Protein AF-F7KTZ8-F1 (afdb_monomer_lite)

Sequence (87 aa):
MPFVLRREWYFYALFEVAAMERYKVTEDADRLAPDWLAVRINYKTIKFVYSILDGYSFLKGVRIDGQMAKIGDTICFDDNGLSVERR

Structure (mmCIF, N/CA/C/O backbone):
data_AF-F7KTZ8-F1
#
_entry.id   AF-F7KTZ8-F1
#
loop_
_atom_site.group_PDB
_atom_site.id
_atom_site.type_symbol
_atom_site.label_atom_id
_atom_site.label_alt_id
_atom_site.label_comp_id
_atom_site.label_asym_id
_atom_site.label_entity_id
_atom_site.label_seq_id
_atom_site.pdbx_PDB_ins_code
_atom_site.Cartn_x
_atom_site.Cartn_y
_atom_site.Cartn_z
_atom_site.occupancy
_atom_site.B_iso_or_equiv
_atom_site.auth_seq_id
_atom_site.auth_comp_id
_atom_site.auth_asym_id
_atom_site.auth_atom_id
_atom_site.pdbx_PDB_model_num
ATOM 1 N N . MET A 1 1 ? 42.047 29.773 -38.765 1.00 38.66 1 MET A N 1
ATOM 2 C CA . MET A 1 1 ? 41.636 28.461 -38.227 1.00 38.66 1 MET A CA 1
ATOM 3 C C . MET A 1 1 ? 40.778 28.692 -36.987 1.00 38.66 1 MET A C 1
ATOM 5 O O . MET A 1 1 ? 41.357 29.020 -35.958 1.00 38.66 1 MET A O 1
ATOM 9 N N . PRO A 1 2 ? 39.436 28.644 -37.059 1.00 44.22 2 PRO A N 1
ATOM 10 C CA . PRO A 1 2 ? 38.594 28.785 -35.872 1.00 44.22 2 PRO A CA 1
ATOM 11 C C . PRO A 1 2 ? 37.937 27.455 -35.447 1.00 44.22 2 PRO A C 1
ATOM 13 O O . PRO A 1 2 ? 37.542 26.689 -36.315 1.00 44.22 2 PRO A O 1
ATOM 16 N N . PHE A 1 3 ? 37.794 27.276 -34.119 1.00 44.28 3 PHE A N 1
ATOM 17 C CA . PHE A 1 3 ? 36.674 26.644 -33.376 1.00 44.28 3 PHE A CA 1
ATOM 18 C C . PHE A 1 3 ? 36.322 25.161 -33.693 1.00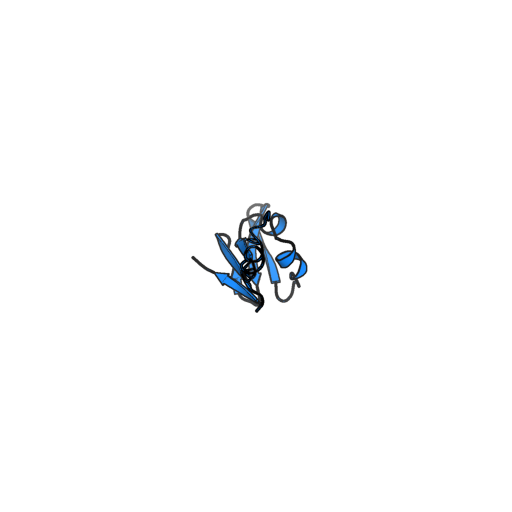 44.28 3 PHE A C 1
ATOM 20 O O . PHE A 1 3 ? 36.303 24.741 -34.835 1.00 44.28 3 PHE A O 1
ATOM 27 N N . VAL A 1 4 ? 36.019 24.254 -32.753 1.00 47.38 4 VAL A N 1
ATOM 28 C CA . VAL A 1 4 ? 34.957 24.290 -31.729 1.00 47.38 4 VAL A CA 1
ATOM 29 C C . VAL A 1 4 ? 35.219 23.174 -30.688 1.00 47.38 4 VAL A C 1
ATOM 31 O O . VAL A 1 4 ? 35.504 22.034 -31.059 1.00 47.38 4 VAL A O 1
ATOM 34 N N . LEU A 1 5 ? 35.057 23.475 -29.390 1.00 51.41 5 LEU A N 1
ATOM 35 C CA . LEU A 1 5 ? 34.910 22.487 -28.308 1.00 51.41 5 LEU A CA 1
ATOM 36 C C . LEU A 1 5 ? 33.676 21.600 -28.554 1.00 51.41 5 LEU A C 1
ATOM 38 O O . LEU A 1 5 ? 32.553 22.074 -28.411 1.00 51.41 5 LEU A O 1
ATOM 42 N N . ARG A 1 6 ? 33.847 20.303 -28.832 1.00 44.50 6 ARG A N 1
ATOM 43 C CA . ARG A 1 6 ? 32.725 19.347 -28.838 1.00 44.50 6 ARG A CA 1
ATOM 44 C C . ARG A 1 6 ? 32.619 18.672 -27.467 1.00 44.50 6 ARG A C 1
ATOM 46 O O . ARG A 1 6 ? 33.197 17.613 -27.239 1.00 44.50 6 ARG A O 1
ATOM 53 N N . ARG A 1 7 ? 31.922 19.326 -26.535 1.00 51.94 7 ARG A N 1
ATOM 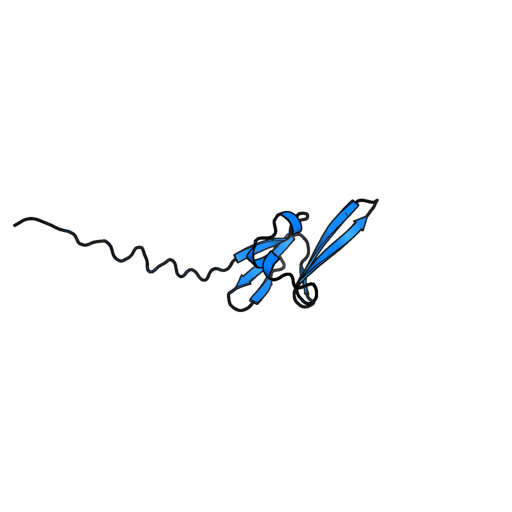54 C CA . ARG A 1 7 ? 31.790 18.920 -25.127 1.00 51.94 7 ARG A CA 1
ATOM 55 C C . ARG A 1 7 ? 30.337 18.600 -24.762 1.00 51.94 7 ARG A C 1
ATOM 57 O O . ARG A 1 7 ? 29.837 19.124 -23.783 1.00 51.94 7 ARG A O 1
ATOM 64 N N . GLU A 1 8 ? 29.641 17.776 -25.541 1.00 53.22 8 GLU A N 1
ATOM 65 C CA . GLU A 1 8 ? 28.197 17.555 -25.328 1.00 53.22 8 GLU A CA 1
ATOM 66 C C . GLU A 1 8 ? 27.763 16.118 -25.634 1.00 53.22 8 GLU A C 1
ATOM 68 O O . GLU A 1 8 ? 26.945 15.897 -26.514 1.00 53.22 8 GLU A O 1
ATOM 73 N N . TRP A 1 9 ? 28.318 15.118 -24.940 1.00 44.59 9 TRP A N 1
ATOM 74 C CA . TRP A 1 9 ? 27.820 13.731 -25.057 1.00 44.59 9 TRP A CA 1
ATOM 75 C C . TRP A 1 9 ? 27.795 12.945 -23.734 1.00 44.59 9 TRP A C 1
ATOM 77 O O . TRP A 1 9 ? 27.607 11.736 -23.748 1.00 44.59 9 TRP A O 1
ATOM 87 N N . TYR A 1 10 ? 27.925 13.611 -22.581 1.00 47.12 10 TYR A N 1
ATOM 88 C CA . TYR A 1 10 ? 27.893 12.951 -21.261 1.00 47.12 10 TYR A CA 1
ATOM 89 C C . TYR A 1 10 ? 26.685 13.334 -20.396 1.00 47.12 10 TYR A C 1
ATOM 91 O O . TYR A 1 10 ? 26.665 13.024 -19.212 1.00 47.12 10 TYR A O 1
ATOM 99 N N . PHE A 1 11 ? 25.678 14.008 -20.958 1.00 47.34 11 PHE A N 1
ATOM 100 C CA . PHE A 1 11 ? 24.481 14.390 -20.197 1.00 47.34 11 PHE A CA 1
ATOM 101 C C . PHE A 1 11 ? 23.330 13.377 -20.289 1.00 47.34 11 PHE A C 1
ATOM 103 O O . PHE A 1 11 ? 22.383 13.477 -19.521 1.00 47.34 11 PHE A O 1
ATOM 110 N N . TYR A 1 12 ? 23.423 12.377 -21.174 1.00 46.25 12 TYR A N 1
ATOM 111 C CA . TYR A 1 12 ? 22.320 11.440 -21.434 1.00 46.25 12 TYR A CA 1
ATOM 112 C C . TYR A 1 12 ? 22.559 10.000 -20.953 1.00 46.25 12 TYR A C 1
ATOM 114 O O . TYR A 1 12 ? 21.663 9.178 -21.075 1.00 46.25 12 TYR A O 1
ATOM 122 N N . ALA A 1 13 ? 23.727 9.678 -20.386 1.00 45.22 13 ALA A N 1
ATOM 123 C CA . ALA A 1 13 ? 24.069 8.303 -19.988 1.00 45.22 13 ALA A CA 1
ATOM 124 C C . ALA A 1 13 ? 23.965 8.033 -18.472 1.00 45.22 13 ALA A C 1
ATOM 126 O O . ALA A 1 13 ? 24.325 6.955 -18.017 1.00 45.22 13 ALA A O 1
ATOM 127 N N . LEU A 1 14 ? 23.500 9.005 -17.677 1.00 45.47 14 LEU A N 1
ATOM 128 C CA . LEU A 1 14 ? 23.420 8.898 -16.210 1.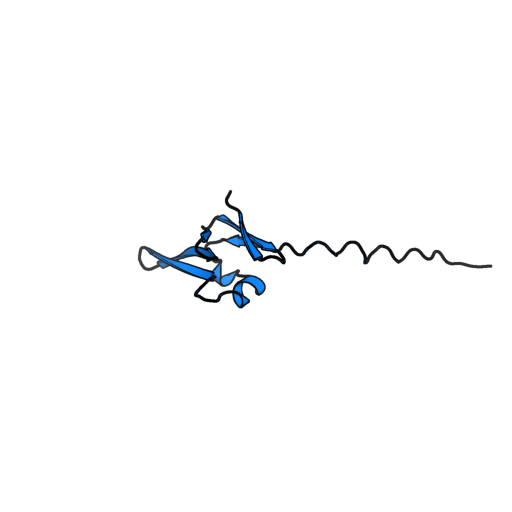00 45.47 14 LEU A CA 1
ATOM 129 C C . LEU A 1 14 ? 21.984 8.995 -15.670 1.00 45.47 14 LEU A C 1
ATOM 131 O O . LEU A 1 14 ? 21.784 9.260 -14.489 1.00 45.47 14 LEU A O 1
ATOM 135 N N . PHE A 1 15 ? 20.991 8.811 -16.543 1.00 42.59 15 PHE A N 1
ATOM 136 C CA . PHE A 1 15 ? 19.572 8.774 -16.180 1.00 42.59 15 PHE A CA 1
ATOM 137 C C . PHE A 1 15 ? 18.955 7.382 -16.406 1.00 42.59 15 PHE A C 1
ATOM 139 O O . PHE A 1 15 ? 17.744 7.246 -16.485 1.00 42.59 15 PHE A O 1
ATOM 146 N N . GLU A 1 16 ? 19.775 6.328 -16.452 1.00 45.25 16 GLU A N 1
ATOM 147 C CA . GLU A 1 16 ? 19.342 4.967 -16.093 1.00 45.25 16 GLU A CA 1
ATOM 148 C C . GLU A 1 16 ? 19.413 4.807 -14.567 1.00 45.25 16 GLU A C 1
ATOM 150 O O . GLU A 1 16 ? 20.005 3.878 -14.020 1.00 45.25 16 GLU A O 1
ATOM 155 N N . VAL A 1 17 ? 18.835 5.764 -13.838 1.00 52.81 17 VAL A N 1
ATOM 156 C CA . VAL A 1 17 ? 18.480 5.494 -12.450 1.00 52.81 17 VAL A CA 1
ATOM 157 C C . VAL A 1 17 ? 17.332 4.509 -12.569 1.00 52.81 17 VAL A C 1
ATOM 159 O O . VAL A 1 17 ? 16.264 4.893 -13.042 1.00 52.81 17 VAL A O 1
ATOM 162 N N . ALA A 1 18 ? 17.570 3.241 -12.230 1.00 51.47 18 ALA A N 1
ATOM 163 C CA . ALA A 1 18 ? 16.508 2.268 -12.019 1.00 51.47 18 ALA A CA 1
ATOM 164 C C . ALA A 1 18 ? 15.361 2.991 -11.300 1.00 51.47 18 ALA A C 1
ATOM 166 O O . ALA A 1 18 ? 15.575 3.551 -10.219 1.00 51.47 18 ALA A O 1
ATOM 167 N N . ALA A 1 19 ? 14.210 3.112 -11.965 1.00 57.06 19 ALA A N 1
ATOM 168 C CA . ALA A 1 19 ? 13.087 3.912 -11.502 1.00 57.06 19 ALA A CA 1
ATOM 169 C C . ALA A 1 19 ? 12.441 3.208 -10.303 1.00 57.06 19 ALA A C 1
ATOM 171 O O . ALA A 1 19 ? 11.397 2.578 -10.417 1.00 57.06 19 ALA A O 1
ATOM 172 N N . MET A 1 20 ? 13.110 3.263 -9.151 1.00 65.81 20 MET A N 1
ATOM 173 C CA . MET A 1 20 ? 12.584 2.765 -7.894 1.00 65.81 20 MET A CA 1
ATOM 174 C C . MET A 1 20 ? 11.567 3.786 -7.397 1.00 65.81 20 MET A C 1
ATOM 176 O O . MET A 1 20 ? 11.917 4.794 -6.773 1.00 65.81 20 MET A O 1
ATOM 180 N N . GLU A 1 21 ? 10.298 3.541 -7.697 1.00 77.00 21 GLU A N 1
ATOM 181 C CA . GLU A 1 21 ? 9.214 4.396 -7.245 1.00 77.00 21 GLU A CA 1
ATOM 182 C C . GLU A 1 21 ? 8.884 4.056 -5.796 1.00 77.00 21 GLU A C 1
ATOM 184 O O . GLU A 1 21 ? 8.576 2.919 -5.444 1.00 77.00 21 GLU A O 1
ATOM 189 N N . ARG A 1 22 ? 8.983 5.052 -4.917 1.00 80.31 22 ARG A N 1
ATOM 190 C CA . ARG A 1 22 ? 8.697 4.885 -3.493 1.00 80.31 22 ARG A CA 1
ATOM 191 C C . ARG A 1 22 ? 7.447 5.657 -3.146 1.00 80.31 22 ARG A C 1
ATOM 193 O O . ARG A 1 22 ? 7.380 6.868 -3.342 1.00 80.31 22 ARG A O 1
ATOM 200 N N . TYR A 1 23 ? 6.480 4.956 -2.586 1.00 78.31 23 TYR A N 1
ATOM 201 C CA . TYR A 1 23 ? 5.217 5.525 -2.177 1.00 78.31 23 TYR A CA 1
ATOM 202 C C . TYR A 1 23 ? 4.985 5.290 -0.692 1.00 78.31 23 TYR A C 1
ATOM 204 O O . TYR A 1 23 ? 4.891 4.154 -0.233 1.00 78.31 23 TYR A O 1
ATOM 212 N N . LYS A 1 24 ? 4.875 6.371 0.079 1.00 81.75 24 LYS A N 1
ATOM 213 C CA . LYS A 1 24 ? 4.538 6.273 1.497 1.00 81.75 24 LYS A CA 1
ATOM 214 C C . LYS A 1 24 ? 3.032 6.097 1.649 1.00 81.75 24 LYS A C 1
ATOM 216 O O . LYS A 1 24 ? 2.269 6.948 1.204 1.00 81.75 24 LYS A O 1
ATOM 221 N N . VAL A 1 25 ? 2.617 5.033 2.329 1.00 82.00 25 VAL A N 1
ATOM 222 C CA . VAL A 1 25 ? 1.204 4.779 2.614 1.00 82.00 25 VAL A CA 1
ATOM 223 C C . VAL A 1 25 ? 0.709 5.809 3.625 1.00 82.00 25 VAL A C 1
ATOM 225 O O . VAL A 1 25 ? 1.157 5.838 4.774 1.00 82.00 25 VAL A O 1
ATOM 228 N N . THR A 1 26 ? -0.218 6.656 3.195 1.00 80.38 26 THR A N 1
ATOM 229 C CA . THR A 1 26 ? -0.936 7.630 4.028 1.00 80.38 26 THR A CA 1
ATOM 230 C C . THR A 1 26 ? -2.397 7.210 4.213 1.00 80.38 26 THR A C 1
ATOM 232 O O . THR A 1 26 ? -2.856 6.247 3.601 1.00 80.38 26 THR A O 1
ATOM 235 N N . GLU A 1 27 ? -3.147 7.904 5.072 1.00 77.56 27 GLU A N 1
ATOM 236 C CA . GLU A 1 27 ? -4.597 7.676 5.213 1.00 77.56 27 GLU A CA 1
ATOM 237 C C . GLU A 1 27 ? -5.350 7.903 3.894 1.00 77.56 27 GLU A C 1
ATOM 239 O O . GLU A 1 27 ? -6.261 7.150 3.560 1.00 77.56 27 GLU A O 1
ATOM 244 N N . ASP A 1 28 ? -4.897 8.869 3.096 1.00 74.56 28 ASP A N 1
ATOM 245 C CA . ASP A 1 28 ? -5.422 9.171 1.765 1.00 74.56 28 ASP A CA 1
ATOM 246 C C . ASP A 1 28 ? -4.732 8.372 0.651 1.00 74.56 28 ASP A C 1
ATOM 248 O O . ASP A 1 28 ? -4.654 8.844 -0.486 1.00 74.56 28 ASP A O 1
ATOM 252 N N . ALA A 1 29 ? -4.214 7.168 0.935 1.00 72.25 29 ALA A N 1
ATOM 253 C CA . ALA A 1 29 ? -3.439 6.451 -0.075 1.00 72.25 29 ALA A CA 1
ATOM 254 C C . ALA A 1 29 ? -4.230 6.069 -1.328 1.00 72.25 29 ALA A C 1
ATOM 256 O O . ALA A 1 29 ? -3.635 5.876 -2.377 1.00 72.25 29 ALA A O 1
ATOM 257 N N . ASP A 1 30 ? -5.555 5.999 -1.235 1.00 70.06 30 ASP A N 1
ATOM 258 C CA . ASP A 1 30 ? -6.437 5.809 -2.388 1.00 70.06 30 ASP A CA 1
ATOM 259 C C . ASP A 1 30 ? -6.472 7.042 -3.310 1.00 70.06 30 ASP A C 1
ATOM 261 O O . ASP A 1 30 ? -6.447 6.914 -4.529 1.00 70.06 30 ASP A O 1
ATOM 265 N N . ARG A 1 31 ? -6.440 8.253 -2.734 1.00 74.12 31 ARG A N 1
ATOM 266 C CA . ARG A 1 31 ? -6.429 9.520 -3.488 1.00 74.12 31 ARG A CA 1
ATOM 267 C C . ARG A 1 31 ? -5.051 9.908 -3.992 1.00 74.12 31 ARG A C 1
ATOM 269 O O . ARG A 1 31 ? -4.939 10.580 -5.011 1.00 74.12 31 ARG A O 1
ATOM 276 N N . LEU A 1 32 ? -4.020 9.551 -3.235 1.00 78.81 32 LEU A N 1
ATOM 277 C CA . LEU A 1 32 ? -2.628 9.860 -3.541 1.00 78.81 32 LEU A CA 1
ATOM 278 C C . LEU A 1 32 ? -1.914 8.683 -4.211 1.00 78.81 32 LEU A C 1
ATOM 280 O O . LEU A 1 32 ? -0.692 8.727 -4.343 1.00 78.81 32 LEU A O 1
ATOM 284 N N . ALA A 1 33 ? -2.646 7.634 -4.598 1.00 72.75 33 ALA A N 1
ATOM 285 C CA . ALA A 1 33 ? -2.075 6.494 -5.292 1.00 72.75 33 ALA A CA 1
ATOM 286 C C . ALA A 1 33 ? -1.458 6.961 -6.619 1.00 72.75 33 ALA A C 1
ATOM 288 O O . ALA A 1 33 ? -2.155 7.572 -7.431 1.00 72.75 33 ALA A O 1
ATOM 289 N N . PRO A 1 34 ? -0.176 6.667 -6.873 1.00 74.69 34 PRO A N 1
ATOM 290 C CA . PRO A 1 34 ? 0.407 6.915 -8.179 1.00 74.69 34 PRO A CA 1
ATOM 291 C C . PRO A 1 34 ? -0.183 5.951 -9.222 1.00 74.69 34 PRO A C 1
ATOM 293 O O . PRO A 1 34 ? -0.559 4.820 -8.893 1.00 74.69 34 PRO A O 1
ATOM 296 N N . ASP A 1 35 ? -0.239 6.375 -10.488 1.00 78.25 35 ASP A N 1
ATOM 297 C CA . ASP A 1 35 ? -0.849 5.611 -11.589 1.00 78.25 35 ASP A CA 1
ATOM 298 C C . ASP A 1 35 ? -0.309 4.177 -11.712 1.00 78.25 35 ASP A C 1
ATOM 300 O O . ASP A 1 35 ? -1.074 3.244 -11.963 1.00 78.25 35 ASP A O 1
ATOM 304 N N . TRP A 1 36 ? 0.990 3.963 -11.470 1.00 76.12 36 TRP A N 1
ATOM 305 C CA . TRP A 1 36 ? 1.605 2.629 -11.504 1.00 76.12 36 TRP A CA 1
ATOM 306 C C . TRP A 1 36 ? 1.083 1.691 -10.411 1.00 76.12 36 TRP A C 1
ATOM 308 O O . TRP A 1 36 ? 1.037 0.474 -10.615 1.00 76.12 36 TRP A O 1
ATOM 318 N N . LEU A 1 37 ? 0.686 2.232 -9.254 1.00 76.25 37 LEU A N 1
ATOM 319 C CA . LEU A 1 37 ? 0.077 1.456 -8.182 1.00 76.25 37 LEU A CA 1
ATOM 320 C C . LEU A 1 37 ? -1.377 1.182 -8.549 1.00 76.25 37 LEU A C 1
ATOM 322 O O . LEU A 1 37 ? -1.790 0.026 -8.494 1.00 76.25 37 LEU A O 1
ATOM 326 N N . ALA A 1 38 ? -2.102 2.216 -8.993 1.00 74.62 38 ALA A N 1
ATOM 327 C CA . ALA A 1 38 ? -3.515 2.160 -9.360 1.00 74.62 38 ALA A CA 1
ATOM 328 C C . ALA A 1 38 ? -3.804 1.153 -10.488 1.00 74.62 38 ALA A C 1
ATOM 330 O O . ALA A 1 38 ? -4.694 0.313 -10.352 1.00 74.62 38 ALA A O 1
ATOM 331 N N . VAL A 1 39 ? -3.005 1.159 -11.561 1.00 76.00 39 VAL A N 1
ATOM 332 C CA . VAL A 1 39 ? -3.157 0.232 -12.700 1.00 76.00 39 VAL A CA 1
ATOM 333 C C . VAL A 1 39 ? -2.927 -1.230 -12.305 1.00 76.00 39 VAL A C 1
ATOM 335 O O . VAL A 1 39 ? -3.411 -2.151 -12.961 1.00 76.00 39 VAL A O 1
ATOM 338 N N . ARG A 1 40 ? -2.186 -1.461 -11.216 1.00 71.56 40 ARG A N 1
ATOM 339 C CA . ARG A 1 40 ? -1.800 -2.793 -10.741 1.00 71.56 40 ARG A CA 1
ATOM 340 C C . ARG A 1 40 ? -2.748 -3.324 -9.656 1.00 71.56 40 ARG A C 1
ATOM 342 O O . ARG A 1 40 ? -2.628 -4.487 -9.259 1.00 71.56 40 ARG A O 1
ATOM 349 N N . ILE A 1 41 ? -3.720 -2.519 -9.204 1.00 75.94 41 ILE A N 1
ATOM 350 C CA . ILE A 1 41 ? -4.750 -2.921 -8.233 1.00 75.94 41 ILE A CA 1
ATOM 351 C C . ILE A 1 41 ? -5.675 -3.962 -8.857 1.00 75.94 41 ILE A C 1
ATOM 353 O O . ILE A 1 41 ? -6.684 -3.656 -9.479 1.00 75.94 41 ILE A O 1
ATOM 357 N N . ASN A 1 42 ? -5.336 -5.232 -8.655 1.00 73.94 42 ASN A N 1
ATOM 358 C CA . ASN A 1 42 ? -6.098 -6.348 -9.211 1.00 73.94 42 ASN A CA 1
ATOM 359 C C . ASN A 1 42 ? -7.190 -6.887 -8.260 1.00 73.94 42 ASN A C 1
ATOM 361 O O . ASN A 1 42 ? -7.792 -7.916 -8.547 1.00 73.94 42 ASN A O 1
ATOM 365 N N . TYR A 1 43 ? -7.420 -6.276 -7.089 1.00 65.38 43 TYR A N 1
ATOM 366 C CA . TYR A 1 43 ? -8.329 -6.728 -6.009 1.00 65.38 43 TYR A CA 1
ATOM 367 C C . TYR A 1 43 ? -8.060 -8.137 -5.419 1.00 65.38 43 TYR A C 1
ATOM 369 O O . TYR A 1 43 ? -8.418 -8.402 -4.269 1.00 65.38 43 TYR A O 1
ATOM 377 N N . LYS A 1 44 ? -7.398 -9.034 -6.160 1.00 68.62 44 LYS A N 1
ATOM 378 C CA . LYS A 1 44 ? -6.857 -10.328 -5.729 1.00 68.62 44 LYS A CA 1
ATOM 379 C C . LYS A 1 44 ? -5.532 -10.150 -5.002 1.00 68.62 44 LYS A C 1
ATOM 381 O O . LYS A 1 44 ? -5.382 -10.621 -3.878 1.00 68.62 44 LYS A O 1
ATOM 386 N N . THR A 1 45 ? -4.593 -9.466 -5.651 1.00 70.75 45 THR A N 1
ATOM 387 C CA . THR A 1 45 ? -3.209 -9.339 -5.179 1.00 70.75 45 THR A CA 1
ATOM 388 C C . THR A 1 45 ? -3.005 -8.043 -4.411 1.00 70.75 45 THR A C 1
ATOM 390 O O . THR A 1 45 ? -2.495 -8.063 -3.295 1.00 70.75 45 THR A O 1
ATOM 393 N N . ILE A 1 46 ? -3.455 -6.926 -4.987 1.00 78.25 46 ILE A N 1
ATOM 394 C CA . ILE A 1 46 ? -3.359 -5.599 -4.383 1.00 78.25 46 ILE A CA 1
ATOM 395 C C . ILE A 1 46 ? -4.767 -5.094 -4.107 1.00 78.25 46 ILE A C 1
ATOM 397 O O . ILE A 1 46 ? -5.594 -5.060 -5.021 1.00 78.25 46 ILE A O 1
ATOM 401 N N . LYS A 1 47 ? -5.050 -4.726 -2.859 1.00 83.31 47 LYS A N 1
ATOM 402 C CA . LYS A 1 47 ? -6.314 -4.090 -2.483 1.00 83.31 47 LYS A CA 1
ATOM 403 C C . LYS A 1 47 ? -6.142 -3.131 -1.318 1.00 83.31 47 LYS A C 1
ATOM 405 O O . LYS A 1 47 ? -5.408 -3.417 -0.370 1.00 83.31 47 LYS A O 1
ATOM 410 N N . PHE A 1 48 ? -6.891 -2.041 -1.355 1.00 80.94 48 PHE A N 1
ATOM 411 C CA . PHE A 1 48 ? -7.053 -1.159 -0.212 1.00 80.94 48 PHE A CA 1
ATOM 412 C C . PHE A 1 48 ? -7.943 -1.823 0.838 1.00 80.94 48 PHE A C 1
ATOM 414 O O . PHE A 1 48 ? -8.981 -2.412 0.528 1.00 80.94 48 PHE A O 1
ATOM 421 N N . VAL A 1 49 ? -7.498 -1.787 2.090 1.00 81.88 49 VAL A N 1
ATOM 422 C CA . VAL A 1 49 ? -8.261 -2.298 3.226 1.00 81.88 49 VAL A CA 1
ATOM 423 C C . VAL A 1 49 ? -8.757 -1.099 4.004 1.00 81.88 49 VAL A C 1
ATOM 425 O O . VAL A 1 49 ? -7.968 -0.393 4.626 1.00 81.88 49 VAL A O 1
ATOM 428 N N . TYR A 1 50 ? -10.067 -0.903 3.998 1.00 80.31 50 TYR A N 1
ATOM 429 C CA . TYR A 1 50 ? -10.720 0.104 4.820 1.00 80.31 50 TYR A CA 1
ATOM 430 C C . TYR A 1 50 ? -11.205 -0.520 6.121 1.00 80.31 50 TYR A C 1
ATOM 432 O O . TYR A 1 50 ? -11.482 -1.720 6.211 1.00 80.31 50 TYR A O 1
ATOM 440 N N . SER A 1 51 ? -11.286 0.293 7.157 1.00 80.31 51 SER A N 1
ATOM 441 C CA . SER A 1 51 ? -12.007 -0.034 8.375 1.00 80.31 51 SER A CA 1
ATOM 442 C C . SER A 1 51 ? -12.976 1.091 8.692 1.00 80.31 51 SER A C 1
ATOM 444 O O . SER A 1 51 ? -12.796 2.227 8.261 1.00 80.31 51 SER A O 1
ATOM 446 N N . ILE A 1 52 ? -14.052 0.724 9.377 1.00 81.88 52 ILE A N 1
ATOM 447 C CA . ILE A 1 52 ? -15.124 1.633 9.760 1.00 81.88 52 ILE A CA 1
ATOM 448 C C . ILE A 1 52 ? -15.048 1.780 11.278 1.00 81.88 52 ILE A C 1
ATOM 450 O O . ILE A 1 52 ? -14.940 0.783 11.991 1.00 81.88 52 ILE A O 1
ATOM 454 N N . LEU A 1 53 ? -15.063 3.018 11.754 1.00 81.12 53 LEU A N 1
ATOM 455 C CA . LEU A 1 53 ? -14.900 3.420 13.152 1.00 81.12 53 LEU A CA 1
ATOM 456 C C . LEU A 1 53 ? -15.743 4.671 13.265 1.00 81.12 53 LEU A C 1
ATOM 458 O O . LEU A 1 53 ? -15.549 5.619 12.504 1.00 81.12 53 LEU A O 1
ATOM 462 N N . ASP A 1 54 ? -16.747 4.604 14.130 1.00 77.69 54 ASP A N 1
ATOM 463 C CA . ASP A 1 54 ? -17.674 5.708 14.375 1.00 77.69 54 ASP A CA 1
ATOM 464 C C . ASP A 1 54 ? -18.278 6.328 13.099 1.00 77.69 54 ASP A C 1
ATOM 466 O O . ASP A 1 54 ? -18.453 7.536 12.983 1.00 77.69 54 ASP A O 1
ATOM 470 N N . GLY A 1 55 ? -18.596 5.491 12.105 1.00 82.06 55 GLY A N 1
ATOM 471 C CA . GLY A 1 55 ? -19.226 5.928 10.853 1.00 82.06 55 GLY A CA 1
ATOM 472 C 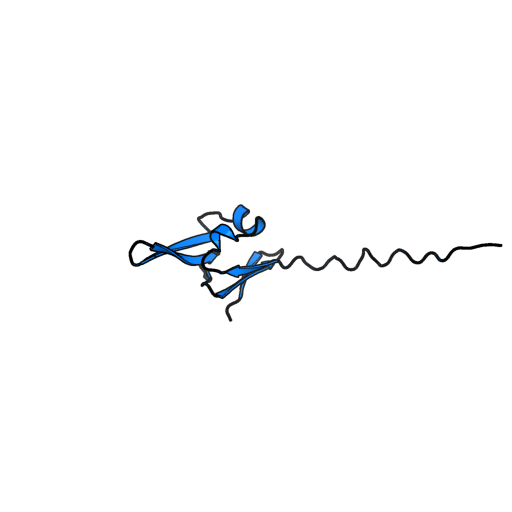C . GLY A 1 55 ? -18.280 6.563 9.828 1.00 82.06 55 GLY A C 1
ATOM 473 O O . GLY A 1 55 ? -18.723 6.863 8.722 1.00 82.06 55 GLY A O 1
ATOM 474 N N . TYR A 1 56 ? -16.989 6.702 10.138 1.00 77.12 56 TYR A N 1
ATOM 475 C CA . TYR A 1 56 ? -15.965 7.147 9.194 1.00 77.12 56 TYR A CA 1
ATOM 476 C C . TYR A 1 56 ? -15.204 5.952 8.615 1.00 77.12 56 TYR A C 1
ATOM 478 O O . TYR A 1 56 ? -14.752 5.062 9.342 1.00 77.12 56 TYR A O 1
ATOM 486 N N . SER A 1 57 ? -15.060 5.926 7.288 1.00 76.75 57 SER A N 1
ATOM 487 C CA . SER A 1 57 ? -14.205 4.970 6.585 1.00 76.75 57 SER A CA 1
ATOM 488 C C . SER A 1 57 ? -12.776 5.503 6.537 1.00 76.75 57 SER A C 1
ATOM 490 O O . SER A 1 57 ? -12.496 6.442 5.794 1.00 76.75 57 SER A O 1
ATOM 492 N N . PHE A 1 58 ? 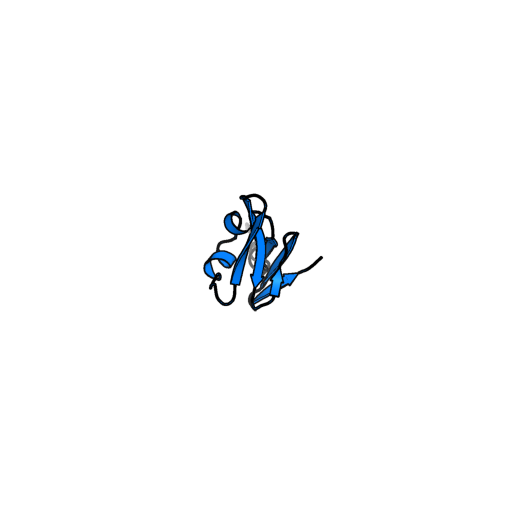-11.871 4.892 7.294 1.00 79.00 58 PHE A N 1
ATOM 493 C CA . PHE A 1 58 ? -10.438 5.179 7.222 1.00 79.00 58 PHE A CA 1
ATOM 494 C C . PHE A 1 58 ? -9.736 4.023 6.530 1.00 79.00 58 PHE A C 1
ATOM 496 O O . PHE A 1 58 ? -10.083 2.844 6.684 1.00 79.00 58 PHE A O 1
ATOM 503 N N . LEU A 1 59 ? -8.725 4.368 5.744 1.00 82.12 59 LEU A N 1
ATOM 504 C CA . LEU A 1 59 ? -7.839 3.381 5.170 1.00 82.12 59 LEU A CA 1
ATOM 505 C C . LEU A 1 59 ? -7.027 2.753 6.308 1.00 82.12 59 LEU A C 1
ATOM 507 O O . LEU A 1 59 ? -6.301 3.433 7.013 1.00 82.12 59 LEU A O 1
ATOM 511 N N . LYS A 1 60 ? -7.128 1.442 6.506 1.00 82.19 60 LYS A N 1
ATOM 512 C CA . LYS A 1 60 ? -6.282 0.715 7.464 1.00 82.19 60 LYS A CA 1
ATOM 513 C C . LYS A 1 60 ? -4.900 0.420 6.874 1.00 82.19 60 LYS A C 1
ATOM 515 O O . LYS A 1 60 ? -3.929 0.245 7.611 1.00 82.19 60 LYS A O 1
ATOM 520 N N . GLY A 1 61 ? -4.827 0.322 5.548 1.00 83.06 61 GLY A N 1
ATOM 521 C CA . GLY A 1 61 ? -3.597 0.091 4.804 1.00 83.06 61 GLY A CA 1
ATOM 522 C C . GLY A 1 61 ? -3.833 -0.550 3.438 1.00 83.06 61 GLY A C 1
ATOM 523 O O . GLY A 1 61 ? -4.971 -0.711 2.990 1.00 83.06 61 GLY A O 1
ATOM 524 N N . VAL A 1 62 ? -2.743 -0.957 2.791 1.00 81.50 62 VAL A N 1
ATOM 525 C CA . VAL A 1 62 ? -2.753 -1.612 1.476 1.00 81.50 62 VAL A CA 1
ATOM 526 C C . VAL A 1 62 ? -2.322 -3.059 1.650 1.00 81.50 62 VAL A C 1
ATOM 528 O O . VAL A 1 62 ? -1.272 -3.344 2.221 1.00 81.50 62 VAL A O 1
ATOM 531 N N . ARG A 1 63 ? -3.124 -4.004 1.167 1.00 84.19 63 ARG A N 1
ATOM 532 C CA . ARG A 1 63 ? -2.708 -5.404 1.076 1.00 84.19 63 ARG A CA 1
ATOM 533 C C . ARG A 1 63 ? -2.046 -5.619 -0.276 1.00 84.19 63 ARG A C 1
ATOM 535 O O . ARG A 1 63 ? -2.694 -5.360 -1.278 1.00 84.19 63 ARG A O 1
ATOM 542 N N . ILE A 1 64 ? -0.809 -6.101 -0.288 1.00 81.31 64 ILE A N 1
ATOM 543 C CA . ILE A 1 64 ? 0.002 -6.412 -1.467 1.00 81.31 64 ILE A CA 1
ATOM 544 C C . ILE A 1 64 ? 0.463 -7.861 -1.334 1.00 81.31 64 ILE A C 1
ATOM 546 O O . ILE A 1 64 ? 1.172 -8.201 -0.394 1.00 81.31 64 ILE A O 1
ATOM 550 N N . ASP A 1 65 ? 0.017 -8.719 -2.246 1.00 80.19 65 ASP A N 1
ATOM 551 C CA . ASP A 1 65 ? 0.407 -10.132 -2.346 1.00 80.19 65 ASP A CA 1
ATOM 552 C C . ASP A 1 65 ? 0.316 -10.901 -1.012 1.00 80.19 65 ASP A C 1
ATOM 554 O O . ASP A 1 65 ? 1.197 -11.639 -0.590 1.00 80.19 65 ASP A O 1
ATOM 558 N N . GLY A 1 66 ? -0.764 -10.659 -0.264 1.00 77.94 66 GLY A N 1
ATOM 559 C CA . GLY A 1 66 ? -0.968 -11.277 1.051 1.00 77.94 66 GLY A CA 1
ATOM 560 C C . GLY A 1 66 ? -0.279 -10.566 2.219 1.00 77.94 66 GLY A C 1
ATOM 561 O O . GLY A 1 66 ? -0.734 -10.733 3.351 1.00 77.94 66 GLY A O 1
ATOM 562 N N . GLN A 1 67 ? 0.711 -9.709 1.971 1.00 80.94 67 GLN A N 1
ATOM 563 C CA . GLN A 1 67 ? 1.293 -8.827 2.980 1.00 80.94 67 GLN A CA 1
ATOM 564 C C . GLN A 1 67 ? 0.439 -7.574 3.159 1.00 80.94 67 GLN A C 1
ATOM 566 O O . GLN A 1 67 ? -0.130 -7.045 2.212 1.00 80.94 67 GLN A O 1
ATOM 571 N N . MET A 1 68 ? 0.321 -7.091 4.392 1.00 82.62 68 MET A N 1
ATOM 572 C CA . MET A 1 68 ? -0.390 -5.851 4.692 1.00 82.62 68 MET A CA 1
ATOM 573 C C . MET A 1 68 ? 0.626 -4.759 5.036 1.00 82.62 68 MET A C 1
ATOM 575 O O . MET A 1 68 ? 1.360 -4.893 6.022 1.00 82.62 68 MET A O 1
ATOM 579 N N . ALA A 1 69 ? 0.651 -3.711 4.216 1.00 83.31 69 ALA A N 1
ATOM 580 C CA . ALA A 1 69 ? 1.321 -2.444 4.474 1.00 83.31 69 ALA A CA 1
ATOM 581 C C . ALA A 1 69 ? 0.383 -1.555 5.291 1.00 83.31 69 ALA A C 1
ATOM 583 O O . ALA A 1 69 ? -0.781 -1.368 4.925 1.00 83.31 69 ALA A O 1
ATOM 584 N N . LYS A 1 70 ? 0.867 -1.044 6.417 1.00 84.69 70 LYS A N 1
ATOM 585 C CA . LYS A 1 70 ? 0.138 -0.119 7.284 1.00 84.69 70 LYS A CA 1
ATOM 586 C C . LYS A 1 70 ? 0.408 1.320 6.861 1.00 84.69 70 LYS A C 1
ATOM 588 O O . LYS A 1 70 ? 1.363 1.606 6.145 1.00 84.69 70 LYS A O 1
ATOM 593 N N . ILE A 1 71 ? -0.424 2.235 7.343 1.00 81.19 71 ILE A N 1
ATOM 594 C CA . ILE A 1 71 ? -0.137 3.666 7.240 1.00 81.19 71 ILE A CA 1
ATOM 595 C C . ILE A 1 71 ? 1.202 3.951 7.923 1.00 81.19 71 ILE A C 1
ATOM 597 O O . ILE A 1 71 ? 1.427 3.529 9.056 1.00 81.19 71 ILE A O 1
ATOM 601 N N . GLY A 1 72 ? 2.081 4.658 7.218 1.00 81.12 72 GLY A N 1
ATOM 602 C CA . GLY A 1 72 ? 3.455 4.920 7.635 1.00 81.12 72 GLY A CA 1
ATOM 603 C C . GLY A 1 72 ? 4.496 4.025 6.961 1.00 81.12 72 GLY A C 1
ATOM 604 O O . GLY A 1 72 ? 5.644 4.461 6.857 1.00 81.12 72 GLY A O 1
ATOM 605 N N . ASP A 1 73 ? 4.102 2.857 6.444 1.00 83.88 73 ASP A N 1
ATOM 606 C CA . ASP A 1 73 ? 4.984 1.988 5.658 1.00 83.88 73 ASP A CA 1
ATOM 607 C C . ASP A 1 73 ? 5.261 2.608 4.280 1.00 83.88 73 ASP A C 1
ATOM 609 O O . ASP A 1 73 ? 4.474 3.405 3.757 1.00 83.88 73 ASP A O 1
ATOM 613 N N . THR A 1 74 ? 6.386 2.232 3.671 1.00 83.38 74 THR A N 1
ATOM 614 C CA . THR A 1 74 ? 6.753 2.680 2.322 1.00 83.38 74 THR A CA 1
ATOM 615 C C . THR A 1 74 ? 6.673 1.508 1.357 1.00 83.38 74 THR A C 1
ATOM 617 O O . THR A 1 74 ? 7.291 0.472 1.563 1.00 83.38 74 THR A O 1
ATOM 620 N N . ILE A 1 75 ? 5.889 1.655 0.297 1.00 81.06 75 ILE A N 1
ATOM 621 C CA . ILE A 1 75 ? 5.830 0.709 -0.812 1.00 81.06 75 ILE A CA 1
AT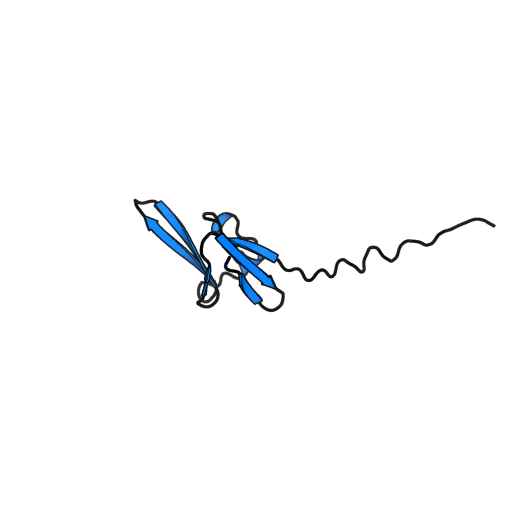OM 622 C C . ILE A 1 75 ? 6.928 1.106 -1.791 1.00 81.06 75 ILE A C 1
ATOM 624 O O . ILE A 1 75 ? 6.905 2.206 -2.337 1.00 81.06 75 ILE A O 1
ATOM 628 N N . CYS A 1 76 ? 7.882 0.214 -2.006 1.00 79.75 76 CYS A N 1
ATOM 629 C CA . CYS A 1 76 ? 8.900 0.355 -3.033 1.00 79.75 76 CYS A CA 1
ATOM 630 C C . CYS A 1 76 ? 8.479 -0.490 -4.230 1.00 79.75 76 CYS A C 1
ATOM 632 O O . CYS A 1 76 ? 8.264 -1.699 -4.109 1.00 79.75 76 CYS A O 1
ATOM 634 N N . PHE A 1 77 ? 8.339 0.158 -5.374 1.00 75.62 77 PHE A N 1
ATOM 635 C CA . PHE A 1 77 ? 8.138 -0.488 -6.650 1.00 75.62 77 PHE A CA 1
ATOM 636 C C . PHE A 1 77 ? 9.458 -0.497 -7.405 1.00 75.62 77 PHE A C 1
ATOM 638 O O . PHE A 1 77 ? 10.074 0.545 -7.619 1.00 75.62 77 PHE A O 1
ATOM 645 N N . ASP A 1 78 ? 9.891 -1.701 -7.745 1.00 74.19 78 ASP A N 1
ATOM 646 C CA . ASP A 1 78 ? 11.063 -1.962 -8.562 1.00 74.19 78 ASP A CA 1
ATOM 647 C C . ASP A 1 78 ? 10.616 -2.743 -9.805 1.00 74.19 78 ASP A C 1
ATOM 649 O O . ASP A 1 78 ? 9.509 -3.294 -9.833 1.00 74.19 78 ASP A O 1
ATOM 653 N N . ASP A 1 79 ? 11.474 -2.845 -10.818 1.00 59.59 79 ASP A N 1
ATOM 654 C CA . ASP A 1 79 ? 11.144 -3.517 -12.087 1.00 59.59 79 ASP A CA 1
ATOM 655 C C . ASP A 1 79 ? 10.725 -4.989 -11.860 1.00 59.59 79 ASP A C 1
ATOM 657 O O . ASP A 1 79 ? 9.896 -5.556 -12.573 1.00 59.59 79 ASP A O 1
ATOM 661 N N . ASN A 1 80 ? 11.217 -5.575 -10.762 1.00 64.25 80 ASN A N 1
ATOM 662 C CA . ASN A 1 80 ? 10.958 -6.949 -10.340 1.00 64.25 80 ASN A CA 1
ATOM 663 C C . ASN A 1 80 ? 9.701 -7.140 -9.463 1.00 64.25 80 ASN A C 1
ATOM 665 O O . ASN A 1 80 ? 9.310 -8.282 -9.210 1.00 64.25 80 ASN A O 1
ATOM 669 N N . GLY A 1 81 ? 9.055 -6.072 -8.971 1.00 68.31 81 GLY A N 1
ATOM 670 C CA . GLY A 1 81 ? 7.830 -6.196 -8.174 1.00 68.31 81 GLY A CA 1
ATOM 671 C C . GLY A 1 81 ? 7.605 -5.133 -7.097 1.00 68.31 81 GLY A C 1
ATOM 672 O O . GLY A 1 81 ? 8.297 -4.125 -6.999 1.00 68.31 81 GLY A O 1
ATOM 673 N N . LEU A 1 82 ? 6.581 -5.378 -6.275 1.00 74.00 82 LEU A N 1
ATOM 674 C CA . LEU A 1 82 ? 6.186 -4.516 -5.161 1.00 74.00 82 LEU A CA 1
ATOM 675 C C . LEU A 1 82 ? 6.734 -5.072 -3.853 1.00 74.00 82 LEU A C 1
ATOM 677 O O . LEU A 1 82 ? 6.414 -6.197 -3.473 1.00 74.00 82 LEU A O 1
ATOM 681 N N . SER A 1 83 ? 7.502 -4.258 -3.144 1.00 73.44 83 SER A N 1
ATOM 682 C CA . SER A 1 83 ? 8.005 -4.563 -1.809 1.00 73.44 83 SER A CA 1
ATOM 683 C C . SER A 1 83 ? 7.462 -3.562 -0.798 1.00 73.44 83 SER A C 1
ATOM 685 O O . SER A 1 83 ? 7.264 -2.390 -1.106 1.00 73.44 83 SER A O 1
ATOM 687 N N . VAL A 1 84 ? 7.214 -4.027 0.424 1.00 73.62 84 VAL A N 1
ATOM 688 C CA . VAL A 1 84 ? 6.794 -3.172 1.537 1.00 73.62 84 VAL A CA 1
ATOM 689 C C . VAL A 1 84 ? 7.975 -3.013 2.480 1.00 73.62 84 VAL A C 1
ATOM 691 O O . VAL A 1 84 ? 8.400 -3.972 3.120 1.00 73.62 84 VAL A O 1
ATOM 694 N N . GLU A 1 85 ? 8.492 -1.798 2.575 1.00 74.19 85 GLU A N 1
ATOM 695 C CA . GLU A 1 85 ? 9.479 -1.402 3.567 1.00 74.19 85 GLU A CA 1
ATOM 696 C C . GLU A 1 85 ? 8.754 -0.947 4.842 1.00 74.19 85 GLU A C 1
ATOM 698 O O . GLU A 1 85 ? 8.008 0.039 4.844 1.00 74.19 85 GLU A O 1
ATOM 703 N N . ARG A 1 86 ? 8.958 -1.700 5.931 1.00 70.50 86 ARG A N 1
ATOM 704 C CA . ARG A 1 86 ? 8.493 -1.351 7.281 1.00 70.50 86 ARG A CA 1
ATOM 705 C C . ARG A 1 86 ? 9.608 -0.635 8.025 1.00 70.50 86 ARG A C 1
ATOM 707 O O . ARG A 1 86 ? 10.735 -1.130 8.043 1.00 70.50 86 ARG A O 1
ATOM 714 N N . ARG A 1 87 ? 9.275 0.486 8.658 1.00 55.50 87 ARG A N 1
ATOM 715 C CA . ARG A 1 87 ? 10.180 1.225 9.542 1.00 55.50 87 ARG A CA 1
ATOM 716 C C . ARG A 1 87 ? 9.774 1.074 10.999 1.00 55.50 87 ARG A C 1
ATOM 718 O O . ARG A 1 87 ? 8.556 0.947 11.253 1.00 55.50 87 ARG A O 1
#

Radius of gyration: 20.18 Å; chains: 1; bounding box: 61×40×53 Å

Secondary structure (DSSP, 8-state):
--------SSSSSS------EEEE--TTTTTS--HHHHTT--SSSEEEEEEEETTEEEEEEEEETTEEEETT-EEEEETTEEEEE--

pLDDT: mean 70.42, std 13.39, range [38.66, 84.69]

Foldseek 3Di:
DDDDDPDPDPPPPPPPPQPWDKDQAAQVCVVVPDPVLVVPCPVVAKDFDWDADPNDTTTQAIHGRNDTAGHGWMWIQGPVGIDIHDD